Protein AF-A0A2A9DP91-F1 (afdb_monomer_lite)

Secondary structure (DSSP, 8-state):
-HHHHHHHHHHHHHHHHGGGGGGSPPGGGS-HHHHHHHHHHHHHHHHHSTTTSB-HHHHHHHHS---HHHHHHHHHHHHHHHHHTPPBTHHHHHHHHHHHHHHHHHHHHHHHHTTSS----

Structure (mmCIF, N/CA/C/O backbone):
data_AF-A0A2A9DP91-F1
#
_entry.id   AF-A0A2A9DP91-F1
#
loop_
_atom_site.group_PDB
_atom_site.id
_atom_site.type_symbol
_atom_site.label_atom_id
_atom_site.label_alt_id
_atom_site.label_comp_id
_atom_site.label_asym_id
_atom_site.label_entity_id
_atom_site.label_seq_id
_atom_site.pdbx_PDB_ins_code
_atom_site.Cartn_x
_atom_site.Cartn_y
_atom_site.Cartn_z
_atom_site.occupancy
_atom_site.B_iso_or_equiv
_atom_site.auth_seq_id
_atom_site.auth_comp_id
_atom_site.auth_asym_id
_atom_site.auth_atom_id
_atom_site.pdbx_PDB_model_num
ATOM 1 N N . MET A 1 1 ? -21.038 -11.615 25.767 1.00 51.44 1 MET A N 1
ATOM 2 C CA . MET A 1 1 ? -20.114 -12.738 25.467 1.00 51.44 1 MET A CA 1
ATOM 3 C C . MET A 1 1 ? -20.253 -13.310 24.050 1.00 51.44 1 MET A C 1
ATOM 5 O O . MET A 1 1 ? -19.233 -13.511 23.416 1.00 51.44 1 MET A O 1
ATOM 9 N N . LYS A 1 2 ? -21.460 -13.505 23.489 1.00 52.69 2 LYS A N 1
ATOM 10 C CA . LYS A 1 2 ? -21.629 -14.104 22.139 1.00 52.69 2 LYS A CA 1
ATOM 11 C C . LYS A 1 2 ? -21.039 -13.286 20.966 1.00 52.69 2 LYS A C 1
ATOM 13 O O . LYS A 1 2 ? -20.691 -13.852 19.941 1.00 52.69 2 LYS A O 1
ATOM 18 N N . ARG A 1 3 ? -20.891 -11.964 21.128 1.00 59.66 3 ARG A N 1
ATOM 19 C CA . ARG A 1 3 ? -20.449 -11.032 20.069 1.00 59.66 3 ARG A CA 1
ATOM 20 C C . ARG A 1 3 ? -18.930 -11.056 19.821 1.00 59.66 3 ARG A C 1
ATOM 22 O O . ARG A 1 3 ? -18.501 -10.976 18.680 1.00 59.66 3 ARG A O 1
ATOM 29 N N . PHE A 1 4 ? -18.132 -11.250 20.875 1.00 58.50 4 PHE A N 1
ATOM 30 C CA . PHE A 1 4 ? -16.676 -11.405 20.757 1.00 58.50 4 PHE A CA 1
ATOM 31 C C . PHE A 1 4 ? -16.295 -12.728 20.091 1.00 58.50 4 PHE A C 1
ATOM 33 O O . PHE A 1 4 ? -15.387 -12.759 19.272 1.00 58.50 4 PHE A O 1
ATOM 40 N N . VAL A 1 5 ? -17.036 -13.802 20.380 1.00 59.91 5 VAL A N 1
ATOM 41 C CA . VAL A 1 5 ? -16.802 -15.120 19.773 1.00 59.91 5 VAL A CA 1
ATOM 42 C C . VAL A 1 5 ? -17.042 -15.080 18.264 1.00 59.91 5 VAL A C 1
ATOM 44 O O . VAL A 1 5 ? -16.231 -15.608 17.518 1.00 59.91 5 VAL A O 1
ATOM 47 N N . ALA A 1 6 ? -18.095 -14.396 17.801 1.00 58.59 6 ALA A N 1
ATOM 48 C CA . ALA A 1 6 ? -18.355 -14.238 16.370 1.00 58.59 6 ALA A CA 1
ATOM 49 C C . ALA A 1 6 ? -17.257 -13.425 15.656 1.00 58.59 6 ALA A C 1
ATOM 51 O O . ALA A 1 6 ? -16.826 -13.805 14.571 1.00 58.59 6 ALA A O 1
ATOM 52 N N . GLY A 1 7 ? -16.762 -12.351 16.285 1.00 61.69 7 GLY A N 1
ATOM 53 C CA . GLY A 1 7 ? -15.650 -11.559 15.749 1.00 61.69 7 GLY A CA 1
ATOM 54 C C . GLY A 1 7 ? -14.340 -12.348 15.675 1.00 61.69 7 GLY A C 1
ATOM 55 O O . GLY A 1 7 ? -13.694 -12.367 14.632 1.00 61.69 7 GLY A O 1
ATOM 56 N N . VAL A 1 8 ? -13.981 -13.066 16.745 1.00 66.75 8 VAL A N 1
ATOM 57 C CA . VAL A 1 8 ? -12.781 -13.921 16.780 1.00 66.75 8 VAL A CA 1
ATOM 58 C C . VAL A 1 8 ? -12.889 -15.062 15.772 1.00 66.75 8 VAL A C 1
ATOM 60 O O . VAL A 1 8 ? -11.908 -15.368 15.106 1.00 66.75 8 VAL A O 1
ATOM 63 N N . LEU A 1 9 ? -14.071 -15.658 15.601 1.00 66.44 9 LEU A N 1
ATOM 64 C CA . LEU A 1 9 ? -14.283 -16.729 14.630 1.00 66.44 9 LEU A CA 1
ATOM 65 C C . LEU A 1 9 ? -14.169 -16.221 13.183 1.00 66.44 9 LEU A C 1
ATOM 67 O O . LEU A 1 9 ? -13.582 -16.904 12.348 1.00 66.44 9 LEU A O 1
ATOM 71 N N . ALA A 1 10 ? -14.659 -15.012 12.888 1.00 67.00 10 ALA A N 1
ATOM 72 C CA . ALA A 1 10 ? -14.504 -14.385 11.574 1.00 67.00 10 ALA A CA 1
ATOM 73 C C . ALA A 1 10 ? -13.035 -14.041 11.271 1.00 67.00 10 ALA A C 1
ATOM 75 O O . ALA A 1 10 ? -12.544 -14.362 10.190 1.00 67.00 10 ALA A O 1
ATOM 76 N N . VAL A 1 11 ? -12.311 -13.472 12.242 1.00 68.06 11 VAL A N 1
ATOM 77 C CA . VAL A 1 11 ? -10.869 -13.194 12.116 1.00 68.06 11 VAL A CA 1
ATOM 78 C C . VAL A 1 11 ? -10.077 -14.492 11.966 1.00 68.06 11 VAL A C 1
ATOM 80 O O . VAL A 1 11 ? -9.254 -14.596 11.066 1.00 68.06 11 VAL A O 1
ATOM 83 N N . ALA A 1 12 ? -10.361 -15.515 12.774 1.00 62.44 12 ALA A N 1
ATOM 84 C CA . ALA A 1 12 ? -9.696 -16.812 12.679 1.00 62.44 12 ALA A CA 1
ATOM 85 C C . ALA A 1 12 ? -9.957 -17.493 11.328 1.00 62.44 12 ALA A C 1
ATOM 87 O O . ALA A 1 12 ? -9.040 -18.074 10.754 1.00 62.44 12 ALA A O 1
ATOM 88 N N . THR A 1 13 ? -11.173 -17.384 10.785 1.00 66.25 13 THR A N 1
ATOM 89 C CA . THR A 1 13 ? -11.518 -17.933 9.462 1.00 66.25 13 THR A CA 1
ATOM 90 C C . THR A 1 13 ? -10.809 -17.168 8.341 1.00 66.25 13 THR A C 1
ATOM 92 O O . THR A 1 13 ? -10.267 -17.789 7.429 1.00 66.25 13 THR A O 1
ATOM 95 N N . ALA A 1 14 ? -10.717 -15.838 8.438 1.00 60.03 14 ALA A N 1
ATOM 96 C CA . ALA A 1 14 ? -9.958 -15.016 7.495 1.00 60.03 14 ALA A CA 1
ATOM 97 C C . ALA A 1 14 ? -8.445 -15.305 7.558 1.00 60.03 14 ALA A C 1
ATOM 99 O O . ALA A 1 14 ? -7.809 -15.494 6.524 1.00 60.03 14 ALA A O 1
ATOM 100 N N . CYS A 1 15 ? -7.872 -15.435 8.759 1.00 58.53 15 CYS A N 1
ATOM 101 C CA . CYS A 1 15 ? -6.474 -15.826 8.947 1.00 58.53 15 CYS A CA 1
ATOM 102 C C . CYS A 1 15 ? -6.207 -17.277 8.509 1.00 58.53 15 CYS A C 1
ATOM 104 O O . CYS A 1 15 ? -5.114 -17.576 8.045 1.00 58.53 15 CYS A O 1
ATOM 106 N N . SER A 1 16 ? -7.191 -18.177 8.593 1.00 60.12 16 SER A N 1
ATOM 107 C CA . SER A 1 16 ? -7.050 -19.566 8.123 1.00 60.12 16 SER A CA 1
ATOM 108 C C . SER A 1 16 ? -7.057 -19.677 6.592 1.00 60.12 16 SER A C 1
ATOM 110 O O . SER A 1 16 ? -6.381 -20.548 6.042 1.00 60.12 16 SER A O 1
ATOM 112 N N . LEU A 1 17 ? -7.734 -18.762 5.883 1.00 55.78 17 LEU A N 1
ATOM 113 C CA . LEU A 1 17 ? -7.615 -18.625 4.422 1.00 55.78 17 LEU A CA 1
ATOM 114 C C . LEU A 1 17 ? -6.259 -18.040 3.976 1.00 55.78 17 LEU A C 1
ATOM 116 O O . LEU A 1 17 ? -5.893 -18.170 2.811 1.00 55.78 17 LEU A O 1
ATOM 120 N N . SER A 1 18 ? -5.482 -17.451 4.891 1.00 57.84 18 SER A N 1
ATOM 121 C CA . SER A 1 18 ? -4.129 -16.926 4.636 1.00 57.84 18 SER A CA 1
ATOM 122 C C . SER A 1 18 ? -3.055 -18.021 4.507 1.00 57.84 18 SER A C 1
ATOM 124 O O . SER A 1 18 ? -1.871 -17.711 4.411 1.00 57.84 18 SER A O 1
ATOM 126 N N . THR A 1 19 ? -3.422 -19.306 4.506 1.00 49.84 19 THR A N 1
ATOM 127 C CA . THR A 1 19 ? -2.487 -20.449 4.450 1.00 49.84 19 THR A CA 1
ATOM 128 C C . THR A 1 19 ? -1.887 -20.717 3.059 1.00 49.84 19 THR A C 1
ATOM 130 O O . THR A 1 19 ? -1.103 -21.648 2.895 1.00 49.84 19 THR A O 1
ATOM 133 N N . GLY A 1 20 ? -2.163 -19.868 2.062 1.00 50.56 20 GLY A N 1
ATOM 134 C CA . GLY A 1 20 ? -1.579 -19.957 0.715 1.00 50.56 20 GLY A CA 1
ATOM 135 C C . GLY A 1 20 ? -0.080 -19.623 0.601 1.00 50.56 20 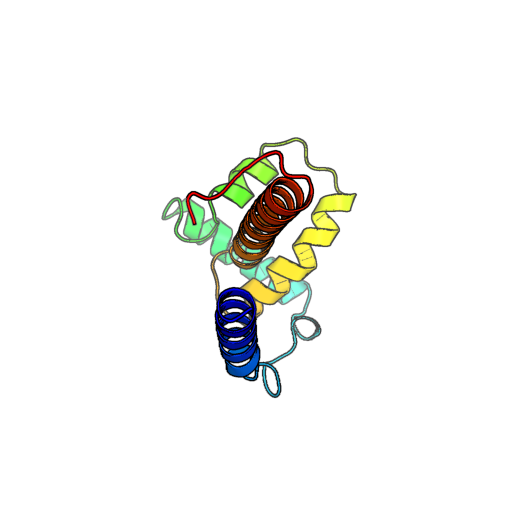GLY A C 1
ATOM 136 O O . GLY A 1 20 ? 0.483 -19.766 -0.478 1.00 50.56 20 GLY A O 1
ATOM 137 N N . VAL A 1 21 ? 0.595 -19.198 1.676 1.00 49.44 21 VAL A N 1
ATOM 138 C CA . VAL A 1 21 ? 2.006 -18.748 1.630 1.00 49.44 21 VAL A CA 1
ATOM 139 C C . VAL A 1 21 ? 3.063 -19.853 1.760 1.00 49.44 21 VAL A C 1
ATOM 141 O O . VAL A 1 21 ? 4.251 -19.559 1.700 1.00 49.44 21 VAL A O 1
ATOM 144 N N . ALA A 1 22 ? 2.693 -21.131 1.886 1.00 47.25 22 ALA A N 1
ATOM 145 C CA . ALA A 1 22 ? 3.685 -22.189 2.126 1.00 47.25 22 ALA A CA 1
ATOM 146 C C . ALA A 1 22 ? 4.514 -22.614 0.887 1.00 47.25 22 ALA A C 1
ATOM 148 O O . ALA A 1 22 ? 5.473 -23.361 1.044 1.00 47.25 22 ALA A O 1
ATOM 149 N N . ASN A 1 23 ? 4.166 -22.174 -0.332 1.00 47.69 23 ASN A N 1
ATOM 150 C CA . ASN A 1 23 ? 4.856 -22.561 -1.580 1.00 47.69 23 ASN A CA 1
ATOM 151 C C . ASN A 1 23 ? 4.985 -21.413 -2.607 1.00 47.69 23 ASN A C 1
ATOM 153 O O . ASN A 1 23 ? 5.018 -21.646 -3.814 1.00 47.69 23 ASN A O 1
ATOM 157 N N . ALA A 1 24 ? 5.035 -20.158 -2.154 1.00 49.47 24 ALA A N 1
ATOM 158 C CA . ALA A 1 24 ? 5.251 -19.016 -3.042 1.00 49.47 24 ALA A CA 1
ATOM 159 C C . ALA A 1 24 ? 6.749 -18.682 -3.139 1.00 49.47 24 ALA A C 1
ATOM 161 O O . ALA A 1 24 ? 7.448 -18.644 -2.125 1.00 49.47 24 ALA A O 1
ATOM 162 N N . LYS A 1 25 ? 7.234 -18.433 -4.366 1.00 54.72 25 LYS A N 1
ATOM 163 C CA . LYS A 1 25 ? 8.578 -17.898 -4.643 1.00 54.72 25 LYS A CA 1
ATOM 164 C C . LYS A 1 25 ? 8.834 -16.712 -3.710 1.00 54.72 25 LYS A C 1
ATOM 166 O O . LYS A 1 25 ? 7.963 -15.858 -3.553 1.00 54.72 25 LYS A O 1
ATOM 171 N N . THR A 1 26 ? 9.977 -16.698 -3.033 1.00 57.81 26 THR A N 1
ATOM 172 C CA . THR A 1 26 ? 10.226 -15.726 -1.963 1.00 57.81 26 THR A CA 1
ATOM 173 C C . THR A 1 26 ? 10.766 -14.435 -2.558 1.00 57.81 26 THR A C 1
ATOM 175 O O . THR A 1 26 ? 11.585 -14.466 -3.471 1.00 57.81 26 THR A O 1
ATOM 178 N N . SER A 1 27 ? 10.320 -13.277 -2.061 1.00 58.34 27 SER A N 1
ATOM 179 C CA . SER A 1 27 ? 10.732 -11.936 -2.538 1.00 58.34 27 SER A CA 1
ATOM 180 C C . SER A 1 27 ? 12.233 -11.675 -2.433 1.00 58.34 27 SER A C 1
ATOM 182 O O . SER A 1 27 ? 12.751 -10.770 -3.079 1.00 58.34 27 SER A O 1
ATOM 184 N N . SER A 1 28 ? 12.941 -12.517 -1.688 1.00 59.91 28 SER A N 1
ATOM 185 C CA . SER A 1 28 ? 14.398 -12.600 -1.614 1.00 59.91 28 SER A CA 1
ATOM 186 C C . SER A 1 28 ? 15.071 -13.175 -2.869 1.00 59.91 28 SER A C 1
ATOM 188 O O . SER A 1 28 ? 16.265 -12.962 -3.038 1.00 59.91 28 SER A O 1
ATOM 190 N N . ASP A 1 29 ? 14.336 -13.871 -3.743 1.00 63.25 29 ASP A N 1
ATOM 191 C CA . ASP A 1 29 ? 14.867 -14.475 -4.976 1.00 63.25 29 ASP A CA 1
ATOM 192 C C . ASP A 1 29 ? 14.871 -13.502 -6.166 1.00 63.25 29 ASP A C 1
ATOM 194 O O . ASP A 1 29 ? 15.352 -13.846 -7.245 1.00 63.25 29 ASP A O 1
ATOM 198 N N . VAL A 1 30 ? 14.306 -12.298 -6.006 1.00 66.94 30 VAL A N 1
ATOM 199 C CA . VAL A 1 30 ? 14.352 -11.260 -7.044 1.00 66.94 30 VAL A CA 1
ATOM 200 C C . VAL A 1 30 ? 15.718 -10.602 -7.008 1.00 66.94 30 VAL A C 1
ATOM 202 O O . VAL A 1 30 ? 16.074 -9.944 -6.029 1.00 66.94 30 VAL A O 1
ATOM 205 N N . ASN A 1 31 ? 16.467 -10.753 -8.095 1.00 76.19 31 ASN A N 1
ATOM 206 C CA . ASN A 1 31 ? 17.753 -10.093 -8.241 1.00 76.19 31 ASN A CA 1
ATOM 207 C C . ASN A 1 31 ? 17.561 -8.572 -8.379 1.00 76.19 31 ASN A C 1
ATOM 209 O O . ASN A 1 31 ? 16.614 -8.116 -9.022 1.00 76.19 31 ASN A O 1
ATOM 213 N N . ASP A 1 32 ? 18.483 -7.770 -7.845 1.00 74.44 32 ASP A N 1
ATOM 214 C CA . ASP A 1 32 ? 18.375 -6.301 -7.872 1.00 74.44 32 ASP A CA 1
ATOM 215 C C . ASP A 1 32 ? 18.327 -5.740 -9.305 1.00 74.44 32 ASP A C 1
ATOM 217 O O . ASP A 1 32 ? 17.685 -4.723 -9.566 1.00 74.44 32 ASP A O 1
ATOM 221 N N . VAL A 1 33 ? 18.942 -6.449 -10.258 1.00 76.31 33 VAL A N 1
ATOM 222 C CA . VAL A 1 33 ? 18.893 -6.120 -11.691 1.00 76.31 33 VAL A CA 1
ATOM 223 C C . VAL A 1 33 ? 17.505 -6.373 -12.288 1.00 76.31 33 VAL A C 1
ATOM 225 O O . VAL A 1 33 ? 17.008 -5.547 -13.052 1.00 76.31 33 VAL A O 1
ATOM 228 N N . GLU A 1 34 ? 16.854 -7.482 -11.927 1.00 75.12 34 GLU A N 1
ATOM 229 C CA . GLU A 1 34 ? 15.485 -7.784 -12.372 1.00 75.12 34 GLU A CA 1
ATOM 230 C C . GLU A 1 34 ? 14.486 -6.806 -11.757 1.00 75.12 34 GLU A C 1
ATOM 232 O O . GLU A 1 34 ? 13.588 -6.328 -12.445 1.00 75.12 34 GLU A O 1
ATOM 237 N N . LEU A 1 35 ? 14.684 -6.444 -10.487 1.00 77.38 35 LEU A N 1
ATOM 238 C CA . LEU A 1 35 ? 13.883 -5.425 -9.819 1.00 77.38 35 LEU A CA 1
ATOM 239 C C . LEU A 1 35 ? 14.019 -4.064 -10.512 1.00 77.38 35 LEU A C 1
ATOM 241 O O . LEU A 1 35 ? 13.015 -3.405 -10.770 1.00 77.38 35 LEU A O 1
ATOM 245 N N . GLY A 1 36 ? 15.244 -3.651 -10.843 1.00 76.88 36 GLY A N 1
ATOM 246 C CA . GLY A 1 36 ? 15.495 -2.407 -11.571 1.00 76.88 36 GLY A CA 1
ATOM 247 C C . GLY A 1 36 ? 14.848 -2.399 -12.959 1.00 76.88 36 GLY A C 1
ATOM 248 O O . GLY A 1 36 ? 14.204 -1.417 -13.330 1.00 76.88 36 GLY A O 1
ATOM 249 N N . ALA A 1 37 ? 14.951 -3.507 -13.700 1.00 81.06 37 ALA A N 1
ATOM 250 C CA . ALA A 1 37 ? 14.287 -3.669 -14.994 1.00 81.06 37 ALA A CA 1
ATOM 251 C C . ALA A 1 37 ? 12.757 -3.612 -14.864 1.00 81.06 37 ALA A C 1
ATOM 253 O O . ALA A 1 37 ? 12.103 -2.920 -15.640 1.00 81.06 37 ALA A O 1
ATOM 254 N N . TYR A 1 38 ? 12.196 -4.259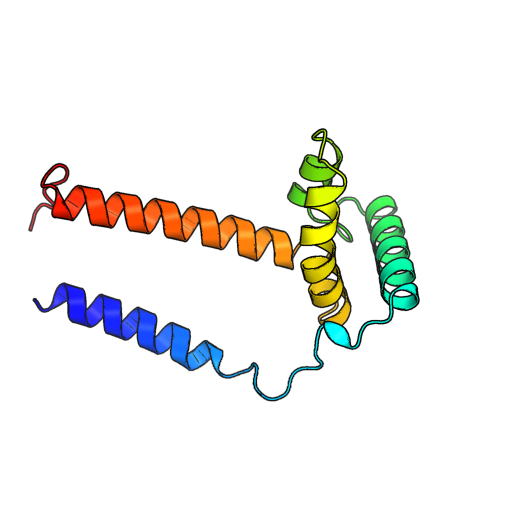 -13.841 1.00 77.56 38 TYR A N 1
ATOM 255 C CA . TYR A 1 38 ? 10.766 -4.233 -13.544 1.00 77.56 38 TYR A CA 1
ATOM 256 C C . TYR A 1 38 ? 10.271 -2.824 -13.195 1.00 77.56 38 TYR A C 1
ATOM 258 O O . TYR A 1 38 ? 9.228 -2.386 -13.684 1.00 77.56 38 TYR A O 1
ATOM 266 N N . ILE A 1 39 ? 11.043 -2.083 -12.391 1.00 82.00 39 ILE A N 1
ATOM 267 C CA . ILE A 1 39 ? 10.753 -0.685 -12.052 1.00 82.00 39 ILE A CA 1
ATOM 268 C C . ILE A 1 39 ? 10.711 0.188 -13.304 1.00 82.00 39 ILE A C 1
ATOM 270 O O . ILE A 1 39 ? 9.765 0.957 -13.490 1.00 82.00 39 ILE A O 1
ATOM 274 N N . LEU A 1 40 ? 11.692 0.029 -14.190 1.00 81.94 40 LEU A N 1
ATOM 275 C CA . LEU A 1 40 ? 11.739 0.750 -15.460 1.00 81.94 40 LEU A CA 1
ATOM 276 C C . LEU A 1 40 ? 10.579 0.368 -16.383 1.00 81.94 40 LEU A C 1
ATOM 278 O O . LEU A 1 40 ? 9.925 1.258 -16.921 1.00 81.94 40 LEU A O 1
ATOM 282 N N . GLU A 1 41 ? 10.279 -0.922 -16.541 1.00 81.94 41 GLU A N 1
ATOM 283 C CA . GLU A 1 41 ? 9.188 -1.398 -17.397 1.00 81.94 41 GLU A CA 1
ATOM 284 C C . GLU A 1 41 ? 7.840 -0.830 -16.945 1.00 81.94 41 GLU A C 1
ATOM 286 O O . GLU A 1 41 ? 7.088 -0.270 -17.746 1.00 81.94 41 GLU A O 1
ATOM 291 N N . LYS A 1 42 ? 7.549 -0.906 -15.644 1.00 80.12 42 LYS A N 1
ATOM 292 C CA . LYS A 1 42 ? 6.321 -0.345 -15.076 1.00 80.12 42 LYS A CA 1
ATOM 293 C C . LYS A 1 42 ? 6.311 1.180 -15.100 1.00 80.12 42 LYS A C 1
ATOM 295 O O . LYS A 1 42 ? 5.244 1.750 -15.304 1.00 80.12 42 LYS A O 1
ATOM 300 N N . GLY A 1 43 ? 7.458 1.842 -14.965 1.00 79.00 43 GLY A N 1
ATOM 301 C CA . GLY A 1 43 ? 7.579 3.290 -15.151 1.00 79.00 43 GLY A CA 1
ATOM 302 C C . GLY A 1 43 ? 7.266 3.730 -16.583 1.00 79.00 43 GLY A C 1
ATOM 303 O O . GLY A 1 43 ? 6.500 4.668 -16.785 1.00 79.00 43 GLY A O 1
ATOM 304 N N . VAL A 1 44 ? 7.775 3.014 -17.590 1.00 82.19 44 VAL A N 1
ATOM 305 C CA . VAL A 1 44 ? 7.455 3.262 -19.009 1.00 82.19 44 VAL A CA 1
ATOM 306 C C . VAL A 1 44 ? 5.986 2.950 -19.300 1.00 82.19 44 VAL A C 1
ATOM 308 O O . VAL A 1 44 ? 5.310 3.723 -19.979 1.00 82.19 44 VAL A O 1
ATOM 311 N N . GLN A 1 45 ? 5.463 1.851 -18.753 1.00 79.56 45 GLN A N 1
ATOM 312 C CA . GLN A 1 45 ? 4.053 1.478 -18.878 1.00 79.56 45 GLN A CA 1
ATOM 313 C C . GLN A 1 45 ? 3.127 2.526 -18.248 1.00 79.56 45 GLN A C 1
ATOM 315 O O . GLN A 1 45 ? 2.054 2.799 -18.783 1.00 79.56 45 GLN A O 1
ATOM 320 N N . ASP A 1 46 ? 3.546 3.132 -17.141 1.00 78.94 46 ASP A N 1
ATOM 321 C CA . ASP A 1 46 ? 2.831 4.213 -16.476 1.00 78.94 46 ASP A CA 1
ATOM 322 C C . ASP A 1 46 ? 2.939 5.554 -17.222 1.00 78.94 46 ASP A C 1
ATOM 324 O O . ASP A 1 46 ? 1.987 6.330 -17.224 1.00 78.94 46 ASP A O 1
ATOM 328 N N . LEU A 1 47 ? 4.049 5.808 -17.921 1.00 77.69 47 LEU A N 1
ATOM 329 C CA . LEU A 1 47 ? 4.192 6.969 -18.804 1.00 77.69 47 LEU A CA 1
ATOM 330 C C . LEU A 1 47 ? 3.284 6.856 -20.039 1.00 77.69 47 LEU A C 1
ATOM 332 O O . LEU A 1 47 ? 2.693 7.845 -20.468 1.00 77.69 47 LEU A O 1
ATOM 336 N N . ALA A 1 48 ? 3.160 5.649 -20.598 1.00 80.81 48 ALA A N 1
ATOM 337 C CA . ALA A 1 48 ? 2.276 5.369 -21.725 1.00 80.81 48 ALA A CA 1
ATOM 338 C C . ALA A 1 48 ? 0.792 5.354 -21.316 1.00 80.81 48 ALA A C 1
ATOM 340 O O . ALA A 1 48 ? -0.056 5.825 -22.068 1.00 80.81 48 ALA A O 1
ATOM 341 N N . ASN A 1 49 ? 0.480 4.825 -20.129 1.00 78.56 49 ASN A N 1
ATOM 342 C CA . ASN A 1 49 ? -0.864 4.777 -19.562 1.00 78.56 49 ASN A CA 1
ATOM 343 C C . ASN A 1 49 ? -0.822 5.193 -18.081 1.00 78.56 49 ASN A C 1
ATOM 345 O O . ASN A 1 49 ? -0.553 4.345 -17.219 1.00 78.56 49 ASN A O 1
ATOM 349 N N . PRO A 1 50 ? -1.116 6.465 -17.754 1.00 73.69 50 PRO A N 1
ATOM 350 C CA . PRO A 1 50 ? -1.024 6.960 -16.384 1.00 73.69 50 PRO A CA 1
ATOM 351 C C . PRO A 1 50 ? -1.934 6.163 -15.439 1.00 73.69 50 PRO A C 1
ATOM 353 O O . PRO A 1 50 ? -3.154 6.165 -15.577 1.00 73.69 50 PRO A O 1
ATOM 356 N N . GLY A 1 51 ? -1.329 5.476 -14.464 1.00 69.00 51 GLY A N 1
ATOM 357 C CA . GLY A 1 51 ? -2.001 4.629 -13.468 1.00 69.00 51 GLY A CA 1
ATOM 358 C C . GLY A 1 51 ? -2.015 3.129 -13.798 1.00 69.00 51 GLY A C 1
ATOM 359 O O . GLY A 1 51 ? -2.537 2.323 -13.015 1.00 69.00 51 GLY A O 1
ATOM 360 N N . ALA A 1 52 ? -1.458 2.716 -14.940 1.00 74.69 52 ALA A N 1
ATOM 361 C CA . ALA A 1 52 ? -1.361 1.305 -15.311 1.00 74.69 52 ALA A CA 1
ATOM 362 C C . ALA A 1 52 ? -0.172 0.599 -14.645 1.00 74.69 52 ALA A C 1
ATOM 364 O O . ALA A 1 52 ? -0.308 -0.568 -14.281 1.00 74.69 52 ALA A O 1
ATOM 365 N N . GLY A 1 53 ? 0.958 1.292 -14.473 1.00 74.69 53 GLY A N 1
ATOM 366 C CA . GLY A 1 53 ? 2.202 0.689 -13.982 1.00 74.69 53 GLY A CA 1
ATOM 367 C C . GLY A 1 53 ? 2.544 1.007 -12.526 1.00 74.69 53 GLY A C 1
ATOM 368 O O . GLY A 1 53 ? 3.063 0.137 -11.827 1.00 74.69 53 GLY A O 1
ATOM 369 N N . ILE A 1 54 ? 2.214 2.212 -12.051 1.00 80.50 54 ILE A N 1
ATOM 370 C CA . ILE A 1 54 ? 2.549 2.690 -10.701 1.00 80.50 54 ILE A CA 1
ATOM 371 C C . ILE A 1 54 ? 1.276 3.161 -9.988 1.00 80.50 54 ILE A C 1
ATOM 373 O O . ILE A 1 54 ? 0.430 3.825 -10.598 1.00 80.50 54 ILE A O 1
ATOM 377 N N . THR A 1 55 ? 1.124 2.832 -8.703 1.00 80.62 55 THR A N 1
ATOM 378 C CA . THR A 1 55 ? -0.032 3.282 -7.912 1.00 80.62 55 THR A CA 1
ATOM 379 C C . THR A 1 55 ? 0.039 4.776 -7.587 1.00 80.62 55 THR A C 1
ATOM 381 O O . THR A 1 55 ? 1.109 5.388 -7.549 1.00 80.62 55 THR A O 1
ATOM 384 N N . SER A 1 56 ? -1.120 5.403 -7.375 1.00 80.62 56 SER A N 1
ATOM 385 C CA . SER A 1 56 ? -1.203 6.835 -7.064 1.00 80.62 56 SER A CA 1
ATOM 386 C C . SER A 1 56 ? -0.507 7.187 -5.754 1.00 80.62 56 SER A C 1
ATOM 388 O O . SER A 1 56 ? 0.203 8.186 -5.703 1.00 80.62 56 SER A O 1
ATOM 390 N N . SER A 1 57 ? -0.640 6.345 -4.728 1.00 76.69 57 SER A N 1
ATOM 391 C CA . SER A 1 57 ? -0.022 6.593 -3.425 1.00 76.69 57 SER A CA 1
ATOM 392 C C . SER A 1 57 ? 1.494 6.586 -3.517 1.00 76.69 57 SER A C 1
ATOM 394 O O . SER A 1 57 ? 2.143 7.384 -2.853 1.00 76.69 57 SER A O 1
ATOM 396 N N . LEU A 1 58 ? 2.072 5.733 -4.372 1.00 76.88 58 LEU A N 1
ATOM 397 C CA . LEU A 1 58 ? 3.514 5.719 -4.574 1.00 76.88 58 LEU A CA 1
ATOM 398 C C . LEU A 1 58 ? 4.013 6.969 -5.304 1.00 76.88 58 LEU A C 1
ATOM 400 O O . LEU A 1 58 ? 5.073 7.494 -4.973 1.00 76.88 58 LEU A O 1
ATOM 404 N N . LYS A 1 59 ? 3.240 7.490 -6.262 1.00 77.25 59 LYS A N 1
ATOM 405 C CA . LYS A 1 59 ? 3.555 8.772 -6.916 1.00 77.25 59 LYS A CA 1
ATOM 406 C C . LYS A 1 59 ? 3.477 9.938 -5.943 1.00 77.25 59 LYS A C 1
ATOM 408 O O . LYS A 1 59 ? 4.320 10.827 -6.000 1.00 77.25 59 LYS A O 1
ATOM 413 N N . ASP A 1 60 ? 2.482 9.937 -5.066 1.00 80.44 60 ASP A N 1
ATOM 414 C CA . ASP A 1 60 ? 2.352 10.960 -4.034 1.00 80.44 60 ASP A CA 1
ATOM 415 C C . ASP A 1 60 ? 3.471 10.839 -2.994 1.00 80.44 60 ASP A C 1
ATOM 417 O O . ASP A 1 60 ? 4.020 11.857 -2.577 1.00 80.44 60 ASP A O 1
ATOM 421 N N . LEU A 1 61 ? 3.902 9.616 -2.672 1.00 75.06 61 LEU A N 1
ATOM 422 C CA . LEU A 1 61 ? 5.057 9.365 -1.813 1.00 75.06 61 LEU A CA 1
ATOM 423 C C . LEU A 1 61 ? 6.361 9.866 -2.441 1.00 75.06 61 LEU A C 1
ATOM 425 O O . LEU A 1 61 ? 7.152 10.506 -1.763 1.00 75.06 61 LEU A O 1
ATOM 429 N N . ALA A 1 62 ? 6.561 9.642 -3.741 1.00 73.19 62 ALA A N 1
ATOM 430 C CA . ALA A 1 62 ? 7.722 10.146 -4.475 1.00 73.19 62 ALA A CA 1
ATOM 431 C C . ALA A 1 62 ? 7.721 11.679 -4.640 1.00 73.19 62 ALA A C 1
ATOM 433 O O . ALA A 1 62 ? 8.766 12.273 -4.888 1.00 73.19 62 ALA A O 1
ATOM 434 N N . ARG A 1 63 ? 6.549 12.322 -4.541 1.00 74.56 63 ARG A N 1
ATOM 435 C CA . ARG A 1 63 ? 6.406 13.789 -4.536 1.00 74.56 63 ARG A CA 1
ATOM 436 C C . ARG A 1 63 ? 6.568 14.393 -3.149 1.00 74.56 63 ARG A C 1
ATOM 438 O O . ARG A 1 63 ? 6.957 15.553 -3.043 1.00 74.56 63 ARG A O 1
ATOM 445 N N . SER A 1 64 ? 6.226 13.645 -2.105 1.00 70.25 64 SER A N 1
ATOM 446 C CA . SER A 1 64 ? 6.607 13.999 -0.745 1.00 70.25 64 SER A CA 1
ATOM 447 C C . SER A 1 64 ? 8.113 13.807 -0.590 1.00 70.25 64 SER A C 1
ATOM 449 O O . SER A 1 64 ? 8.677 12.898 -1.186 1.00 70.25 64 SER A O 1
ATOM 451 N N . ASP A 1 65 ? 8.768 14.681 0.167 1.00 64.38 65 ASP A N 1
ATOM 452 C CA . ASP A 1 65 ? 10.218 14.671 0.388 1.00 64.38 65 ASP A CA 1
ATOM 453 C C . ASP A 1 65 ? 10.609 13.451 1.251 1.00 64.38 65 ASP A C 1
ATOM 455 O O . ASP A 1 65 ? 10.808 13.536 2.466 1.00 64.38 65 ASP A O 1
ATOM 459 N N . TYR A 1 66 ? 10.556 12.268 0.637 1.00 66.88 66 TYR A N 1
ATOM 460 C CA . TYR A 1 66 ? 10.706 10.975 1.287 1.00 66.88 66 TYR A CA 1
ATOM 461 C C . TYR A 1 66 ? 12.190 10.686 1.483 1.00 66.88 66 TYR A C 1
ATOM 463 O O . TYR A 1 66 ? 12.984 10.786 0.547 1.00 66.88 66 TYR A O 1
ATOM 471 N N . LYS A 1 67 ? 12.588 10.338 2.707 1.00 70.25 67 LYS A N 1
ATOM 472 C CA . LYS A 1 67 ? 13.998 10.104 3.023 1.00 70.25 67 LYS A CA 1
ATOM 473 C C . LYS A 1 67 ? 14.477 8.806 2.376 1.00 70.25 67 LYS A C 1
ATOM 475 O O . LYS A 1 67 ? 13.763 7.805 2.361 1.00 70.25 67 LYS A O 1
ATOM 480 N N . ASP A 1 68 ? 15.732 8.789 1.933 1.00 65.19 68 ASP A N 1
ATOM 481 C CA . ASP A 1 68 ? 16.389 7.598 1.366 1.00 65.19 68 ASP A CA 1
ATOM 482 C C . ASP A 1 68 ? 16.348 6.374 2.301 1.00 65.19 68 ASP A C 1
ATOM 484 O O . ASP A 1 68 ? 16.356 5.223 1.860 1.00 65.19 68 ASP A O 1
ATOM 488 N N . GLU A 1 69 ? 16.294 6.607 3.612 1.00 65.81 69 GLU A N 1
ATOM 489 C CA . GLU A 1 69 ? 16.170 5.557 4.626 1.00 65.81 69 GLU A CA 1
ATOM 490 C C . GLU A 1 69 ? 14.807 4.856 4.560 1.00 65.81 69 GLU A C 1
ATOM 492 O O . GLU A 1 69 ? 14.737 3.630 4.659 1.00 65.81 69 GLU A O 1
ATOM 497 N N . ASP A 1 70 ? 13.743 5.613 4.295 1.00 67.06 70 ASP A N 1
ATOM 498 C CA . ASP A 1 70 ? 12.385 5.094 4.158 1.00 67.06 70 ASP A CA 1
ATOM 499 C C . ASP A 1 70 ? 12.183 4.438 2.779 1.00 67.06 70 ASP A C 1
ATOM 501 O O . ASP A 1 70 ? 11.451 3.454 2.645 1.00 67.06 70 ASP A O 1
ATOM 505 N N . ALA A 1 71 ? 12.912 4.889 1.750 1.00 67.06 71 ALA A N 1
ATOM 506 C CA . ALA A 1 71 ? 12.924 4.248 0.433 1.00 67.06 71 ALA A CA 1
ATOM 507 C C . ALA A 1 71 ? 13.431 2.793 0.493 1.00 67.06 71 ALA A C 1
ATOM 509 O O . ALA A 1 71 ? 12.933 1.926 -0.232 1.00 67.06 71 ALA A O 1
ATOM 510 N N . LYS A 1 72 ? 14.363 2.479 1.407 1.00 70.94 72 LYS A N 1
ATOM 511 C CA . LYS A 1 72 ? 14.817 1.095 1.637 1.00 70.94 72 LYS A CA 1
ATOM 512 C C . LYS A 1 72 ? 13.718 0.202 2.207 1.00 70.94 72 LYS A C 1
ATOM 514 O O . LYS A 1 72 ? 13.688 -0.985 1.886 1.00 70.94 72 LYS A O 1
ATOM 519 N N . ALA A 1 73 ? 12.799 0.750 3.003 1.00 72.06 73 ALA A N 1
ATOM 520 C CA . ALA A 1 73 ? 11.653 -0.006 3.503 1.00 72.06 73 ALA A CA 1
ATOM 521 C C . ALA A 1 73 ? 10.714 -0.420 2.353 1.00 72.06 73 ALA A C 1
ATOM 523 O O . ALA A 1 73 ? 10.190 -1.540 2.347 1.00 72.06 73 ALA A O 1
ATOM 524 N N . LEU A 1 74 ? 10.586 0.429 1.326 1.00 76.12 74 LEU A N 1
ATOM 525 C CA . LEU A 1 74 ? 9.764 0.169 0.138 1.00 76.12 74 LEU A CA 1
ATOM 526 C C . LEU A 1 74 ? 10.352 -0.902 -0.788 1.00 76.12 74 LEU A C 1
ATOM 528 O O . LEU A 1 74 ? 9.592 -1.601 -1.455 1.00 76.12 74 LEU A O 1
ATOM 532 N N . LEU A 1 75 ? 11.677 -1.098 -0.799 1.00 78.31 75 LEU A N 1
ATOM 533 C CA . LEU A 1 75 ? 12.327 -2.107 -1.651 1.00 78.31 75 LEU A CA 1
ATOM 534 C C . LEU A 1 75 ? 11.777 -3.517 -1.416 1.00 78.31 75 LEU A C 1
ATOM 536 O O . LEU A 1 75 ? 11.594 -4.277 -2.365 1.00 78.31 75 LEU A O 1
ATOM 540 N N . SER A 1 76 ? 11.466 -3.860 -0.165 1.00 78.31 76 SER A N 1
ATOM 541 C CA . SER A 1 76 ? 10.851 -5.151 0.168 1.00 78.31 76 SER A CA 1
ATOM 542 C C . SER A 1 76 ? 9.471 -5.318 -0.485 1.00 78.31 76 SER A C 1
ATOM 544 O O . SER A 1 76 ? 9.147 -6.388 -1.004 1.00 78.31 76 SER A O 1
ATOM 546 N N . SER A 1 77 ? 8.695 -4.233 -0.534 1.00 80.56 77 SER A N 1
ATOM 547 C CA . SER A 1 77 ? 7.377 -4.186 -1.166 1.00 80.56 77 SER A CA 1
ATOM 548 C C . SER A 1 77 ? 7.492 -4.245 -2.688 1.00 80.56 77 SER A C 1
ATOM 550 O O . SER A 1 77 ? 6.733 -4.973 -3.319 1.00 80.56 77 SER A O 1
ATOM 552 N N . TYR A 1 78 ? 8.486 -3.579 -3.284 1.00 82.56 78 TYR A N 1
ATOM 553 C CA . TYR A 1 78 ? 8.730 -3.655 -4.728 1.00 82.56 78 TYR A CA 1
ATOM 554 C C . TYR A 1 78 ? 9.184 -5.039 -5.179 1.00 82.56 78 TYR A C 1
ATOM 556 O O . TYR A 1 78 ? 8.731 -5.511 -6.217 1.00 82.56 78 TYR A O 1
ATOM 564 N N . ARG A 1 79 ? 10.034 -5.721 -4.401 1.00 80.69 79 ARG A N 1
ATOM 565 C CA . ARG A 1 79 ? 10.405 -7.117 -4.683 1.00 80.69 79 ARG A CA 1
ATOM 566 C C . ARG A 1 79 ? 9.184 -8.032 -4.643 1.00 80.69 79 ARG A C 1
ATOM 568 O O . ARG A 1 79 ? 9.046 -8.906 -5.493 1.00 80.69 79 ARG A O 1
ATOM 575 N N . ASN A 1 80 ? 8.272 -7.805 -3.699 1.00 80.12 80 ASN A N 1
ATOM 576 C CA . ASN A 1 80 ? 7.015 -8.544 -3.638 1.00 80.12 80 ASN A CA 1
ATOM 577 C C . ASN A 1 80 ? 6.081 -8.224 -4.8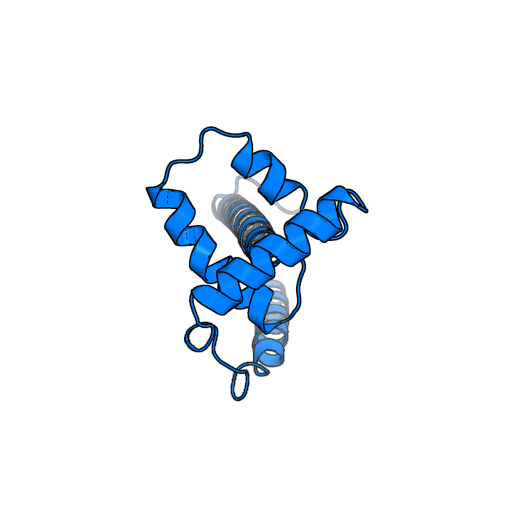21 1.00 80.12 80 ASN A C 1
ATOM 579 O O . ASN A 1 80 ? 5.476 -9.137 -5.383 1.00 80.12 80 ASN A O 1
ATOM 583 N N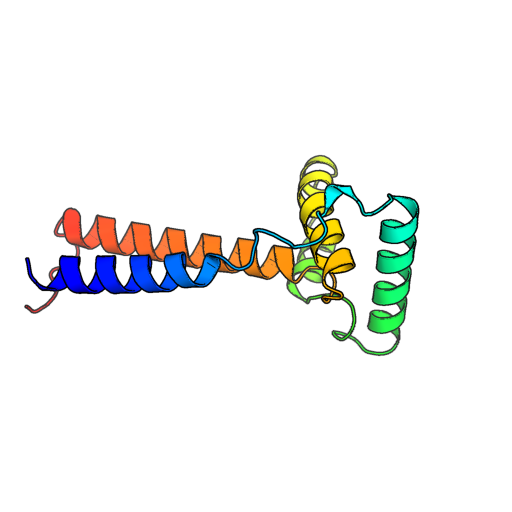 . ASP A 1 81 ? 5.987 -6.957 -5.231 1.00 83.38 81 ASP A N 1
ATOM 584 C CA . ASP A 1 81 ? 5.205 -6.550 -6.404 1.00 83.38 81 ASP A CA 1
ATOM 585 C C . ASP A 1 81 ? 5.771 -7.162 -7.693 1.00 83.38 81 ASP A C 1
ATOM 587 O O . ASP A 1 81 ? 5.009 -7.682 -8.506 1.00 83.38 81 ASP A O 1
ATOM 591 N N . ALA A 1 82 ? 7.098 -7.165 -7.853 1.00 81.50 82 ALA A N 1
ATOM 592 C CA . ALA A 1 82 ? 7.791 -7.756 -8.996 1.00 81.50 82 ALA A CA 1
ATOM 593 C C . ALA A 1 82 ? 7.574 -9.269 -9.088 1.00 81.50 82 ALA A C 1
ATOM 595 O O . ALA A 1 82 ? 7.295 -9.791 -10.165 1.00 81.50 82 ALA A O 1
ATOM 596 N N . LEU A 1 83 ? 7.628 -9.975 -7.957 1.00 80.81 83 LEU A N 1
ATOM 597 C CA . LEU A 1 83 ? 7.346 -11.408 -7.930 1.00 80.81 83 LEU A CA 1
ATOM 598 C C . LEU A 1 83 ? 5.932 -11.769 -8.356 1.00 80.81 83 LEU A C 1
ATOM 600 O O . LEU A 1 83 ? 5.732 -12.767 -9.044 1.00 80.81 83 LEU A O 1
ATOM 604 N N . ASN A 1 84 ? 4.956 -10.999 -7.888 1.00 77.88 84 ASN A N 1
ATOM 605 C CA . ASN A 1 84 ? 3.549 -11.292 -8.121 1.00 77.88 84 ASN A CA 1
ATOM 606 C C . ASN A 1 84 ? 3.014 -10.621 -9.400 1.00 77.88 84 ASN A C 1
ATOM 608 O O . ASN A 1 84 ? 1.841 -10.783 -9.732 1.00 77.88 84 ASN A O 1
ATOM 612 N N . GLY A 1 85 ? 3.851 -9.864 -10.121 1.00 78.75 85 GLY A N 1
ATOM 613 C CA . GLY A 1 85 ? 3.458 -9.127 -11.323 1.00 78.75 85 GLY A CA 1
ATOM 614 C C . GLY A 1 85 ? 2.483 -7.974 -11.050 1.00 78.75 85 GLY A C 1
ATOM 615 O O . GLY A 1 85 ? 1.731 -7.571 -11.941 1.00 78.75 85 GLY A O 1
ATOM 616 N N . TYR A 1 86 ? 2.460 -7.451 -9.823 1.00 81.75 86 TYR A N 1
ATOM 617 C CA . TYR A 1 86 ? 1.574 -6.361 -9.420 1.00 81.75 86 TYR A CA 1
ATOM 618 C C . TYR A 1 86 ? 2.079 -4.998 -9.892 1.00 81.75 86 TYR A C 1
ATOM 620 O O . TYR A 1 86 ? 3.259 -4.803 -10.187 1.00 81.75 86 TYR A O 1
ATOM 628 N N . LYS A 1 87 ? 1.184 -4.006 -9.927 1.00 84.69 87 LYS A N 1
ATOM 629 C CA . LYS A 1 87 ? 1.598 -2.611 -10.134 1.00 84.69 87 LYS A CA 1
ATOM 630 C C . LYS A 1 87 ? 2.557 -2.198 -9.018 1.00 84.69 87 LYS A C 1
ATOM 632 O O . LYS A 1 87 ? 2.354 -2.591 -7.868 1.00 84.69 87 LYS A O 1
ATOM 637 N N . LEU A 1 88 ? 3.557 -1.384 -9.335 1.00 83.12 88 LEU A N 1
ATOM 638 C CA . LEU A 1 88 ? 4.498 -0.904 -8.324 1.00 83.12 88 LEU A CA 1
ATOM 639 C C . LEU A 1 88 ? 3.791 -0.026 -7.305 1.00 83.12 88 LEU A C 1
ATOM 641 O O . LEU A 1 88 ? 3.174 0.973 -7.678 1.00 83.12 88 LEU A O 1
ATOM 645 N N . GLY A 1 89 ? 3.912 -0.400 -6.035 1.00 82.19 89 GLY A N 1
ATOM 646 C CA . GLY A 1 89 ? 3.238 0.260 -4.922 1.00 82.19 89 GLY A CA 1
ATOM 647 C C . GLY A 1 89 ? 1.986 -0.476 -4.449 1.00 82.19 89 GLY A C 1
ATOM 648 O O . GLY A 1 89 ? 1.396 -0.054 -3.462 1.00 82.19 89 GLY A O 1
ATOM 649 N N . THR A 1 90 ? 1.592 -1.589 -5.080 1.00 82.19 90 THR A N 1
ATOM 650 C CA . THR A 1 90 ? 0.394 -2.348 -4.669 1.00 82.19 90 THR A CA 1
ATOM 651 C C . THR A 1 90 ? 0.581 -2.957 -3.284 1.00 82.19 90 THR A C 1
ATOM 653 O O . THR A 1 90 ? -0.284 -2.814 -2.422 1.00 82.19 90 THR A O 1
ATOM 656 N N . THR A 1 91 ? 1.723 -3.602 -3.036 1.00 83.88 91 THR A N 1
ATOM 657 C CA . THR A 1 91 ? 2.036 -4.157 -1.712 1.00 83.88 91 THR A CA 1
ATOM 658 C C . THR A 1 91 ? 2.087 -3.049 -0.662 1.00 83.88 91 THR A C 1
ATOM 660 O O . THR A 1 91 ? 1.529 -3.204 0.422 1.00 83.88 91 THR A O 1
ATOM 663 N N . PHE A 1 92 ? 2.679 -1.901 -1.000 1.00 83.50 92 PHE A N 1
ATOM 664 C CA . PHE A 1 92 ? 2.711 -0.742 -0.112 1.00 83.50 92 PHE A CA 1
ATOM 665 C C . PHE A 1 92 ? 1.301 -0.226 0.218 1.00 83.50 9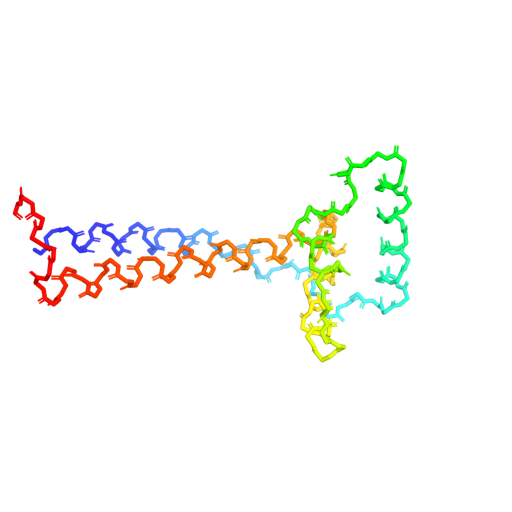2 PHE A C 1
ATOM 667 O O . PHE A 1 92 ? 0.999 -0.013 1.389 1.00 83.50 92 PHE A O 1
ATOM 674 N N . ASP A 1 93 ? 0.413 -0.108 -0.772 1.00 82.31 93 ASP A N 1
ATOM 675 C CA . ASP A 1 93 ? -0.979 0.314 -0.571 1.00 82.31 93 ASP A CA 1
ATOM 676 C C . ASP A 1 93 ? -1.756 -0.646 0.332 1.00 82.31 93 ASP A C 1
ATOM 678 O O . ASP A 1 93 ? -2.537 -0.212 1.181 1.00 82.31 93 ASP A O 1
ATOM 682 N N . ILE A 1 94 ? -1.513 -1.952 0.199 1.00 83.69 94 ILE A N 1
ATOM 683 C CA . ILE A 1 94 ? -2.105 -2.959 1.082 1.00 83.69 94 ILE A CA 1
ATOM 684 C C . ILE A 1 94 ? -1.590 -2.773 2.512 1.00 83.69 94 ILE A C 1
ATOM 686 O O . ILE A 1 94 ? -2.390 -2.767 3.448 1.00 83.69 94 ILE A O 1
ATOM 690 N N . LEU A 1 95 ? -0.282 -2.593 2.711 1.00 83.25 95 LEU A N 1
ATOM 691 C CA . LEU A 1 95 ? 0.296 -2.382 4.043 1.00 83.25 95 LEU A CA 1
ATOM 692 C C . LEU A 1 95 ? -0.209 -1.082 4.683 1.00 83.25 95 LEU A C 1
ATOM 694 O O . LEU A 1 95 ? -0.601 -1.077 5.849 1.00 83.25 95 LEU A O 1
ATOM 698 N N . LEU A 1 96 ? -0.256 0.006 3.918 1.00 82.81 96 LEU A N 1
ATOM 699 C CA . LEU A 1 96 ? -0.756 1.293 4.386 1.00 82.81 96 LEU A CA 1
ATOM 700 C C . LEU A 1 96 ? -2.248 1.202 4.743 1.00 82.81 96 LEU A C 1
ATOM 702 O O . LEU A 1 96 ? -2.652 1.585 5.840 1.00 82.81 96 LEU A O 1
ATOM 706 N N . GLY A 1 97 ? -3.064 0.637 3.849 1.00 81.00 97 GLY A N 1
ATOM 707 C CA . GLY A 1 97 ? -4.504 0.478 4.050 1.00 81.00 97 GLY A CA 1
ATOM 708 C C . GLY A 1 97 ? -4.842 -0.440 5.225 1.00 81.00 97 GLY A C 1
ATOM 709 O O . GLY A 1 97 ? -5.710 -0.115 6.037 1.00 81.00 97 GLY A O 1
ATOM 710 N N . THR A 1 98 ? -4.122 -1.556 5.370 1.00 84.88 98 THR A N 1
ATOM 711 C CA . THR A 1 98 ? -4.281 -2.463 6.520 1.00 84.88 98 THR A CA 1
ATOM 712 C C . THR A 1 98 ? -3.816 -1.820 7.823 1.00 84.88 98 THR A C 1
ATOM 714 O O . THR A 1 98 ? -4.494 -1.979 8.837 1.00 84.88 98 THR A O 1
ATOM 717 N N . GLY A 1 99 ? -2.737 -1.032 7.811 1.00 81.75 99 GLY A N 1
ATOM 718 C CA . GLY A 1 99 ? -2.282 -0.261 8.970 1.00 81.75 99 GLY A CA 1
ATOM 719 C C . GLY A 1 99 ? -3.310 0.777 9.432 1.00 81.75 99 GLY A C 1
ATOM 720 O O . GLY A 1 99 ? -3.625 0.864 10.622 1.00 81.75 99 GLY A O 1
ATOM 721 N N . ILE A 1 100 ? -3.912 1.517 8.498 1.00 82.50 100 ILE A N 1
ATOM 722 C CA . ILE A 1 100 ? -4.989 2.470 8.807 1.00 82.50 100 ILE A CA 1
ATOM 723 C C . ILE A 1 100 ? -6.217 1.730 9.356 1.00 82.50 100 ILE A C 1
ATOM 725 O O . ILE A 1 100 ? -6.765 2.113 10.388 1.00 82.50 100 ILE A O 1
ATOM 729 N N . ALA A 1 101 ? -6.633 0.630 8.729 1.00 81.50 101 ALA A N 1
ATOM 730 C CA . ALA A 1 101 ? -7.769 -0.152 9.214 1.00 81.50 101 ALA A CA 1
ATOM 731 C C . ALA A 1 101 ? -7.525 -0.714 10.626 1.00 81.50 101 ALA A C 1
ATOM 733 O O . ALA A 1 101 ? -8.406 -0.638 11.483 1.00 81.50 101 ALA A O 1
ATOM 734 N N . ALA A 1 102 ? -6.323 -1.232 10.892 1.00 84.00 102 ALA A N 1
ATOM 735 C CA . ALA A 1 102 ? -5.940 -1.766 12.194 1.00 84.00 102 ALA A CA 1
ATOM 736 C C . ALA A 1 102 ? -5.932 -0.683 13.281 1.00 84.00 102 ALA A C 1
ATOM 738 O O . ALA A 1 102 ? -6.436 -0.915 14.380 1.00 84.00 102 ALA A O 1
ATOM 739 N N . THR A 1 103 ? -5.411 0.509 12.979 1.00 85.81 103 THR A N 1
ATOM 740 C CA . THR A 1 103 ? -5.394 1.631 13.933 1.00 85.81 103 THR A CA 1
ATOM 741 C C . THR A 1 103 ? -6.798 2.146 14.236 1.00 85.81 103 THR A C 1
ATOM 743 O O . THR A 1 103 ? -7.131 2.338 15.406 1.00 85.81 103 THR A O 1
ATOM 746 N N . VAL A 1 104 ? -7.662 2.285 13.226 1.00 86.19 104 VAL A N 1
ATOM 747 C CA . VAL A 1 104 ? -9.077 2.644 13.424 1.00 86.19 104 VAL A CA 1
ATOM 748 C C . VAL A 1 104 ? -9.793 1.585 14.261 1.00 86.19 104 VAL A C 1
ATOM 750 O O . VAL A 1 104 ? -10.502 1.919 15.211 1.00 86.19 104 VAL A O 1
ATOM 753 N N . LEU A 1 105 ? -9.579 0.303 13.964 1.00 84.69 105 LEU A N 1
ATOM 754 C CA . LEU A 1 105 ? -10.189 -0.792 14.713 1.00 84.69 105 LEU A CA 1
ATOM 755 C C . LEU A 1 105 ? -9.723 -0.812 16.176 1.00 84.69 105 LEU A C 1
ATOM 757 O O . LEU A 1 105 ? -10.545 -0.975 17.079 1.00 84.69 105 LEU A O 1
ATOM 761 N N . ALA A 1 106 ? -8.430 -0.594 16.421 1.00 82.06 106 ALA A N 1
ATOM 762 C CA . ALA A 1 106 ? -7.869 -0.490 17.764 1.00 82.06 106 ALA A CA 1
ATOM 763 C C . ALA A 1 106 ? -8.439 0.715 18.528 1.00 82.06 106 ALA A C 1
ATOM 765 O O . ALA A 1 106 ? -8.793 0.584 19.699 1.00 82.06 106 ALA A O 1
ATOM 766 N N . ALA A 1 107 ? -8.597 1.864 17.865 1.00 82.81 107 ALA A N 1
ATOM 767 C CA . ALA A 1 107 ? -9.195 3.055 18.462 1.00 82.81 107 ALA A CA 1
ATOM 768 C C . ALA A 1 107 ? -10.663 2.825 18.852 1.00 82.81 107 ALA A C 1
ATOM 770 O O . ALA A 1 107 ? -11.070 3.183 19.957 1.00 82.81 107 ALA A O 1
ATOM 771 N N . ILE A 1 108 ? -11.450 2.171 17.991 1.00 81.69 108 ILE A N 1
ATOM 772 C CA . ILE A 1 108 ? -12.845 1.811 18.289 1.00 81.69 108 ILE A CA 1
ATOM 773 C C . ILE A 1 108 ? -12.905 0.824 19.460 1.00 81.69 108 ILE A C 1
ATOM 775 O O . ILE A 1 108 ? -13.698 1.014 20.383 1.00 81.69 108 ILE A O 1
ATOM 779 N N . ALA A 1 109 ? -12.050 -0.201 19.464 1.00 77.25 109 ALA A N 1
ATOM 780 C CA . ALA A 1 109 ? -11.978 -1.161 20.562 1.00 77.25 109 ALA A CA 1
ATOM 781 C C . ALA A 1 109 ? -11.633 -0.471 21.895 1.00 77.25 109 ALA A C 1
ATOM 783 O O . ALA A 1 109 ? -12.308 -0.702 22.901 1.00 77.25 109 ALA A O 1
ATOM 784 N N . ALA A 1 110 ? -10.652 0.435 21.889 1.00 78.69 110 ALA A N 1
ATOM 785 C CA . ALA A 1 110 ? -10.271 1.224 23.056 1.00 78.69 110 ALA A CA 1
ATOM 786 C C . ALA A 1 110 ? -11.399 2.161 23.524 1.00 78.69 110 ALA A C 1
ATOM 788 O O . ALA A 1 110 ? -11.637 2.270 24.725 1.00 78.69 110 ALA A O 1
ATOM 789 N N . ALA A 1 111 ? -12.134 2.792 22.603 1.00 76.94 111 ALA A N 1
ATOM 790 C CA . ALA A 1 111 ? -13.257 3.680 22.917 1.00 76.94 111 ALA A CA 1
ATOM 791 C C . ALA A 1 111 ? -14.468 2.939 23.513 1.00 76.94 111 ALA A C 1
ATOM 793 O O . ALA A 1 111 ? -15.165 3.474 24.378 1.00 76.94 111 ALA A O 1
ATOM 794 N N . ILE A 1 112 ? -14.712 1.697 23.083 1.00 79.06 112 ILE A N 1
ATOM 795 C CA . ILE A 1 112 ? -15.726 0.821 23.687 1.00 79.06 112 ILE A CA 1
ATOM 796 C C . ILE A 1 112 ? -15.276 0.396 25.091 1.00 79.06 112 ILE A C 1
ATOM 798 O O . ILE A 1 112 ? -16.071 0.421 26.030 1.00 79.06 112 ILE A O 1
ATOM 802 N N . GLN A 1 113 ? -14.002 0.030 25.257 1.00 72.81 113 GLN A N 1
ATOM 803 C CA . GLN A 1 113 ? -13.472 -0.459 26.531 1.00 72.81 113 GLN A CA 1
ATOM 804 C C . GLN A 1 113 ? -13.315 0.642 27.591 1.00 72.81 113 GLN A C 1
ATOM 806 O O . GLN A 1 113 ? -13.479 0.366 28.778 1.00 72.81 113 GLN A O 1
ATOM 811 N N . SER A 1 114 ? -13.065 1.889 27.182 1.00 75.94 114 SER A N 1
ATOM 812 C CA . SER A 1 114 ? -13.031 3.058 28.071 1.00 75.94 114 SER A CA 1
ATOM 813 C C . SER A 1 114 ? -14.421 3.576 28.460 1.00 75.94 114 SER A C 1
ATOM 815 O O . SER A 1 114 ? -14.532 4.460 29.306 1.00 75.94 114 SER A O 1
ATOM 817 N N . GLY A 1 115 ? -15.489 3.045 27.852 1.00 73.06 115 GLY A N 1
ATOM 818 C CA . GLY A 1 115 ? -16.863 3.496 28.076 1.00 73.06 115 GLY A CA 1
ATOM 819 C C . GLY A 1 115 ? -17.213 4.828 27.402 1.00 73.06 115 GLY A C 1
ATOM 820 O O . GLY A 1 115 ? -18.329 5.312 27.587 1.00 73.06 115 GLY A O 1
ATOM 821 N N . ALA A 1 116 ? -16.302 5.402 26.605 1.00 74.56 116 ALA A N 1
ATOM 822 C CA . ALA A 1 116 ? -16.529 6.632 25.842 1.00 74.56 116 ALA A CA 1
ATOM 823 C C . ALA A 1 116 ? -17.595 6.455 24.747 1.00 74.56 116 ALA A C 1
ATOM 825 O O . ALA A 1 116 ? -18.311 7.397 24.414 1.00 74.56 116 ALA A O 1
ATOM 826 N N . VAL A 1 117 ? -17.734 5.238 24.214 1.00 68.44 117 VAL A N 1
ATOM 827 C CA . VAL A 1 117 ? -18.794 4.867 23.272 1.00 68.44 117 VAL A CA 1
ATOM 828 C C . VAL A 1 117 ? -19.646 3.767 23.893 1.00 68.44 117 VAL A C 1
ATOM 830 O O . VAL A 1 117 ? -19.233 2.612 23.994 1.00 68.44 117 VAL A O 1
ATOM 833 N N . LYS A 1 118 ? -20.873 4.120 24.286 1.00 67.56 118 LYS A N 1
ATOM 834 C CA . LYS A 1 118 ? -21.906 3.148 24.654 1.00 67.56 118 LYS A CA 1
ATOM 835 C C . LYS A 1 118 ? -22.636 2.720 23.390 1.00 67.56 118 LYS A C 1
ATOM 837 O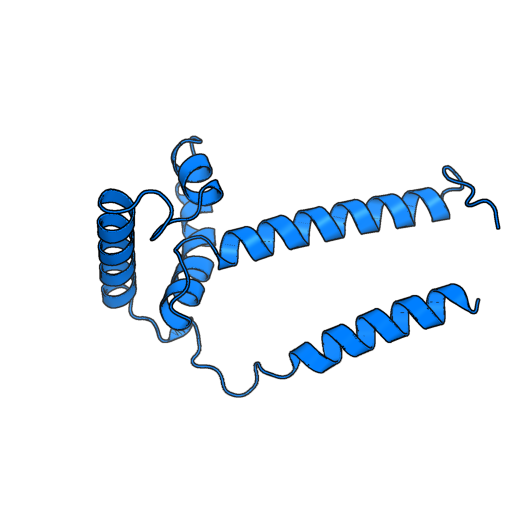 O . LYS A 1 118 ? -23.451 3.462 22.850 1.00 67.56 118 LYS A O 1
ATOM 842 N N . LEU A 1 119 ? -22.329 1.521 22.911 1.00 64.94 119 LEU A N 1
ATOM 843 C CA . LEU A 1 119 ? -23.122 0.909 21.852 1.00 64.94 119 LEU A CA 1
ATOM 844 C C . LEU A 1 119 ? -24.538 0.634 22.398 1.00 64.94 119 LEU A C 1
ATOM 846 O O . LEU A 1 119 ? -24.643 0.168 23.536 1.00 64.94 119 LEU A O 1
ATOM 850 N N . PRO A 1 120 ? -25.615 0.939 21.647 1.00 58.97 120 PRO A N 1
ATOM 851 C CA . PRO A 1 120 ? -27.003 0.841 22.113 1.00 58.97 120 PRO A CA 1
ATOM 852 C C . PRO A 1 120 ? -27.492 -0.617 22.182 1.00 58.97 120 PRO A C 1
ATOM 854 O O . PRO A 1 120 ? -28.449 -0.991 21.504 1.00 58.97 120 PRO A O 1
ATOM 857 N N . PHE A 1 121 ? -26.797 -1.457 22.958 1.00 55.16 121 PHE A N 1
ATOM 858 C CA . PHE A 1 121 ? -27.151 -2.856 23.216 1.00 55.16 121 PHE A CA 1
ATOM 859 C C . PHE A 1 121 ? -26.416 -3.495 24.406 1.00 55.16 121 PHE A C 1
ATOM 861 O O . PHE A 1 121 ? -25.365 -4.153 24.204 1.00 55.16 121 PHE A O 1
#

pLDDT: mean 72.62, std 10.29, range [47.25, 86.19]

Sequence (121 aa):
MKRFVAGVLAVATACSLSTGVANAKTSSDVNDVELGAYILEKGVQDLANPGAGITSSLKDLARSDYKDEDAKALLSSYRNDALNGYKLGTTFDILLGTGIAATVLAAIAAAIQSGAVKLPF

Foldseek 3Di:
DVVVVVVVVVVVVVVVVVPVPPDADALVPQDPVLLVVLLVVLVVVCVVPPCRAAHPVVVVCVVPPHDPVVVVVLSSVSSVCSRVVHRRCPSVCVVVVVVVVVVVVVVVVVCVVVVVDDDPD

Radius of gyration: 19.17 Å; chains: 1; bounding box: 46×37×50 Å

Organism: NCBI:txid1724